Protein AF-A0A327JRS1-F1 (afdb_monomer_lite)

Secondary structure (DSSP, 8-state):
--EEEEETTEEEEEETT-TTS-EEEE-TT-SS--HHHHGGG-HHHHHT---S-EEEHHHHHH-TTTTGGGTTTSPEEEHHHHTTT---GGGSS--

Radius of gyration: 20.98 Å; chains: 1; bounding box: 48×27×55 Å

pLDDT: mean 82.88, std 15.86, range [38.09, 96.62]

Sequence (95 aa):
MTTYTAAHWGVYEVDPSAAEGPTIRPVAGDPDPSSIGLHQLDPGLNRTRVRRPAVRKSWLEHGPGARTDLRGRTHRLTSRQATLKAPSPLAQVAE

Structure (mmCIF, N/CA/C/O backbone):
data_AF-A0A327JRS1-F1
#
_entry.id   AF-A0A327JRS1-F1
#
loop_
_atom_site.group_PDB
_atom_site.id
_atom_site.type_symbol
_atom_site.label_atom_id
_atom_site.label_alt_id
_atom_site.label_comp_id
_atom_site.label_asym_id
_atom_site.label_entity_id
_atom_site.label_seq_id
_atom_site.pdbx_PDB_ins_code
_atom_site.Cartn_x
_atom_site.Cartn_y
_atom_site.Cartn_z
_atom_site.occupancy
_atom_site.B_iso_or_equiv
_atom_site.auth_seq_id
_atom_site.auth_comp_id
_atom_site.auth_asym_id
_atom_site.auth_atom_id
_atom_site.pdbx_PDB_model_num
ATOM 1 N N . MET A 1 1 ? -1.158 6.441 24.812 1.00 80.19 1 MET A N 1
ATOM 2 C CA . MET A 1 1 ? -1.827 7.396 23.902 1.00 80.19 1 MET A CA 1
ATOM 3 C C . MET A 1 1 ? -2.117 6.663 22.607 1.00 80.19 1 MET A C 1
ATOM 5 O O . MET A 1 1 ? -1.212 6.010 22.104 1.00 80.19 1 MET A O 1
ATOM 9 N N . THR A 1 2 ? -3.359 6.689 22.128 1.00 86.62 2 THR A N 1
ATOM 10 C CA . THR A 1 2 ? -3.754 5.979 20.901 1.00 86.62 2 THR A CA 1
ATOM 11 C C . THR A 1 2 ? -3.127 6.645 19.678 1.00 86.62 2 THR A C 1
ATOM 13 O O . THR A 1 2 ? -3.191 7.867 19.552 1.00 86.62 2 THR A O 1
ATOM 16 N N . THR A 1 3 ? -2.514 5.855 18.794 1.00 94.69 3 THR A N 1
ATOM 17 C CA . THR A 1 3 ? -1.989 6.339 17.508 1.00 94.69 3 THR A CA 1
ATOM 18 C C . THR A 1 3 ? -3.039 6.124 16.427 1.00 94.69 3 THR A C 1
ATOM 20 O O . THR A 1 3 ? -3.630 5.050 16.360 1.00 94.69 3 THR A O 1
ATOM 23 N N . TYR A 1 4 ? -3.257 7.125 15.577 1.00 95.25 4 TYR A N 1
ATOM 24 C CA . TYR A 1 4 ? -4.222 7.055 14.482 1.00 95.25 4 TYR A CA 1
ATOM 25 C C . TYR A 1 4 ? -3.533 7.177 13.124 1.00 95.25 4 TYR A C 1
ATOM 27 O O . TYR A 1 4 ? -2.503 7.840 12.995 1.00 95.25 4 TYR A O 1
ATOM 35 N N . THR A 1 5 ? -4.131 6.569 12.103 1.00 95.00 5 THR A N 1
ATOM 36 C CA . THR A 1 5 ? -3.767 6.760 10.693 1.00 95.00 5 THR A CA 1
ATOM 37 C C . THR A 1 5 ? -5.022 6.867 9.832 1.00 95.00 5 THR A C 1
ATOM 39 O O . THR A 1 5 ? -6.093 6.408 10.228 1.00 95.00 5 THR A O 1
ATOM 42 N N . ALA A 1 6 ? -4.901 7.470 8.654 1.00 95.50 6 ALA A N 1
ATOM 43 C CA . ALA A 1 6 ? -6.002 7.635 7.713 1.00 95.50 6 ALA A CA 1
ATOM 44 C C . ALA A 1 6 ? -5.589 7.186 6.309 1.00 95.50 6 ALA A C 1
ATOM 46 O O . ALA A 1 6 ? -4.451 7.384 5.879 1.00 95.50 6 ALA A O 1
ATOM 47 N N . ALA A 1 7 ? -6.535 6.595 5.588 1.00 93.88 7 ALA A N 1
ATOM 48 C CA . ALA A 1 7 ? -6.391 6.200 4.194 1.00 93.88 7 ALA A CA 1
ATOM 49 C C . ALA A 1 7 ? -7.703 6.443 3.441 1.00 93.88 7 ALA A C 1
ATOM 51 O O . ALA A 1 7 ? -8.719 6.794 4.033 1.00 93.88 7 ALA A O 1
ATOM 52 N N . HIS A 1 8 ? -7.700 6.192 2.131 1.00 95.31 8 HIS A N 1
ATOM 53 C CA . HIS A 1 8 ? -8.882 6.367 1.279 1.00 95.31 8 HIS A CA 1
ATOM 54 C C . HIS A 1 8 ? -10.124 5.595 1.762 1.00 95.31 8 HIS A C 1
ATOM 56 O O . HIS A 1 8 ? -11.235 5.989 1.434 1.00 95.31 8 HIS A O 1
ATOM 62 N N . TRP A 1 9 ? -9.947 4.521 2.539 1.00 95.12 9 TRP A N 1
ATOM 63 C CA . TRP A 1 9 ? -11.034 3.661 3.018 1.00 95.12 9 TRP A CA 1
ATOM 64 C C . TRP A 1 9 ? -11.444 3.901 4.477 1.00 95.12 9 TRP A C 1
ATOM 66 O O . TRP A 1 9 ? -12.239 3.129 4.994 1.00 95.12 9 TRP A O 1
ATOM 76 N N . GLY A 1 10 ? -10.878 4.902 5.165 1.00 95.38 10 GLY A N 1
ATOM 77 C CA . GLY A 1 10 ? -11.282 5.240 6.537 1.00 95.38 10 GLY A CA 1
ATOM 78 C C . GLY A 1 10 ? -10.143 5.676 7.459 1.00 95.38 10 GLY A C 1
ATOM 79 O O . GLY A 1 10 ? -9.009 5.906 7.022 1.00 95.38 10 GLY A O 1
ATOM 80 N N . VAL A 1 11 ? -10.469 5.774 8.750 1.00 96.62 11 VAL A N 1
ATOM 81 C CA . VAL A 1 11 ? -9.552 6.108 9.851 1.00 96.62 11 VAL A CA 1
ATOM 82 C C . VAL A 1 11 ? -9.377 4.888 10.755 1.00 96.62 11 VAL A C 1
ATOM 84 O O . VAL A 1 11 ? -10.339 4.182 11.054 1.00 96.62 11 VAL A O 1
ATOM 87 N N . TYR A 1 12 ? -8.147 4.652 11.207 1.00 96.19 12 TYR A N 1
ATOM 88 C CA . TYR A 1 12 ? -7.774 3.461 11.965 1.00 96.19 12 TYR A CA 1
ATOM 89 C C . TYR A 1 12 ? -6.991 3.828 13.217 1.00 96.19 12 TYR A C 1
ATOM 91 O O . TYR A 1 12 ? -6.208 4.782 13.227 1.00 96.19 12 TYR A O 1
ATOM 99 N N . GLU A 1 13 ? -7.160 3.012 14.248 1.00 95.69 13 GLU A N 1
ATOM 100 C CA . GLU A 1 13 ? -6.297 2.976 15.421 1.00 95.69 13 GLU A CA 1
ATOM 101 C C . GLU A 1 13 ? -5.163 1.981 15.173 1.00 95.69 13 GLU A C 1
ATOM 103 O O . GLU A 1 13 ? -5.393 0.861 14.713 1.00 95.69 13 GLU A O 1
ATOM 108 N N . VAL A 1 14 ? -3.936 2.400 15.472 1.00 94.56 14 VAL A N 1
ATOM 109 C CA . VAL A 1 14 ? -2.711 1.633 15.238 1.00 94.56 14 VAL A CA 1
ATOM 110 C C . VAL A 1 14 ? -2.060 1.306 16.574 1.00 94.56 14 VAL A C 1
ATOM 112 O O . VAL A 1 14 ? -1.803 2.205 17.379 1.00 94.56 14 VAL A O 1
ATOM 115 N N . ASP A 1 15 ? -1.736 0.033 16.778 1.00 93.38 15 ASP A N 1
ATOM 116 C CA . ASP A 1 15 ? -0.771 -0.385 17.793 1.00 93.38 15 ASP A CA 1
ATOM 117 C C . ASP A 1 15 ? 0.545 -0.747 17.090 1.00 93.38 15 ASP A C 1
ATOM 119 O O . ASP A 1 15 ? 0.641 -1.815 16.480 1.00 93.38 15 ASP A O 1
ATOM 123 N N . PRO A 1 16 ? 1.557 0.137 17.114 1.00 88.19 16 PRO A N 1
ATOM 124 C CA . PRO A 1 16 ? 2.815 -0.090 16.412 1.00 88.19 16 PRO A CA 1
ATOM 125 C C . PRO A 1 16 ? 3.730 -1.111 17.105 1.00 88.19 16 PRO A C 1
ATOM 127 O O . PRO A 1 16 ? 4.695 -1.558 16.489 1.00 88.19 16 PRO A O 1
ATOM 130 N N . SER A 1 17 ? 3.464 -1.449 18.371 1.00 87.56 17 SER A N 1
ATOM 131 C CA . SER A 1 17 ? 4.360 -2.222 19.244 1.00 87.56 17 SER A CA 1
ATOM 132 C C . SER A 1 17 ? 3.746 -3.523 19.761 1.00 87.56 17 SER A C 1
ATOM 134 O O . SER A 1 17 ? 4.264 -4.104 20.716 1.00 87.56 17 SER A O 1
ATOM 136 N N . ALA A 1 18 ? 2.654 -3.987 19.154 1.00 84.44 18 ALA A N 1
ATOM 137 C CA . ALA A 1 18 ? 2.055 -5.265 19.510 1.00 84.44 18 ALA A CA 1
ATOM 138 C C . ALA A 1 18 ? 3.060 -6.423 19.344 1.00 84.44 18 ALA A C 1
ATOM 140 O O . ALA A 1 18 ? 3.966 -6.385 18.507 1.00 84.44 18 ALA A O 1
ATOM 141 N N . ALA A 1 19 ? 2.900 -7.458 20.174 1.00 83.69 19 ALA A N 1
ATOM 142 C CA . ALA A 1 19 ? 3.878 -8.540 20.332 1.00 83.69 19 ALA A C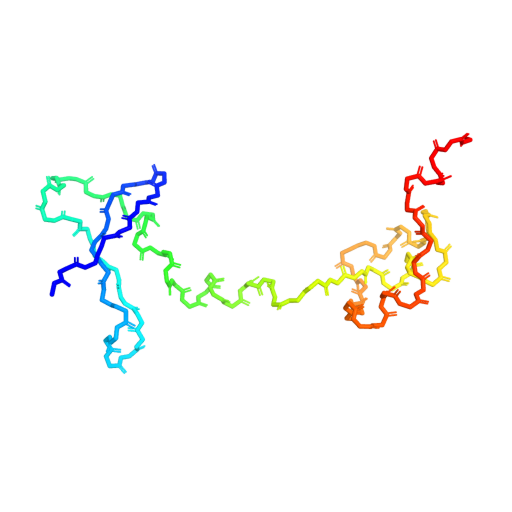A 1
ATOM 143 C C . ALA A 1 19 ? 4.211 -9.281 19.021 1.00 83.69 19 ALA A C 1
ATOM 145 O O . ALA A 1 19 ? 5.320 -9.784 18.861 1.00 83.69 19 ALA A O 1
ATOM 146 N N . GLU A 1 20 ? 3.271 -9.315 18.075 1.00 85.44 20 GLU A N 1
ATOM 147 C CA . GLU A 1 20 ? 3.388 -10.017 16.790 1.00 85.44 20 GLU A CA 1
ATOM 148 C C . GLU A 1 20 ? 3.672 -9.073 15.604 1.00 85.44 20 GLU A C 1
ATOM 150 O O . GLU A 1 20 ? 3.648 -9.486 14.444 1.00 85.44 20 GLU A O 1
ATOM 155 N N . GLY A 1 21 ? 3.974 -7.801 15.882 1.00 87.56 21 GLY A N 1
ATOM 156 C CA . GLY A 1 21 ? 4.122 -6.742 14.886 1.00 87.56 21 GLY A CA 1
ATOM 157 C C . GLY A 1 21 ? 2.977 -5.729 14.944 1.00 87.56 21 GLY A C 1
ATOM 158 O O . GLY A 1 21 ? 2.059 -5.878 15.747 1.00 87.56 21 GLY A O 1
ATOM 159 N N . PRO A 1 22 ? 3.027 -4.667 14.121 1.00 91.50 22 PRO A N 1
ATOM 160 C CA . PRO A 1 22 ? 2.014 -3.624 14.151 1.00 91.50 22 PRO A CA 1
ATOM 161 C C . PRO A 1 22 ? 0.627 -4.194 13.835 1.00 91.50 22 PRO A C 1
ATOM 163 O O . PRO A 1 22 ? 0.492 -5.079 12.991 1.00 91.50 22 PRO A O 1
ATOM 166 N N . THR A 1 23 ? -0.408 -3.658 14.476 1.00 93.25 23 THR A N 1
ATOM 167 C CA . THR A 1 23 ? -1.807 -4.006 14.193 1.00 93.25 23 THR A CA 1
ATOM 168 C C . THR A 1 23 ? -2.621 -2.755 13.889 1.00 93.25 23 THR A C 1
ATOM 170 O O . THR A 1 23 ? -2.292 -1.655 14.343 1.00 93.25 23 THR A O 1
ATOM 173 N N . ILE A 1 24 ? -3.679 -2.923 13.095 1.00 94.19 24 ILE A N 1
ATOM 174 C CA . ILE A 1 24 ? -4.659 -1.874 12.811 1.00 94.19 24 ILE A CA 1
ATOM 175 C C . ILE A 1 24 ? -6.060 -2.366 13.144 1.00 94.19 24 ILE A C 1
ATOM 177 O O . ILE A 1 24 ? -6.382 -3.538 12.950 1.00 94.19 24 ILE A O 1
ATOM 181 N N . ARG A 1 25 ? -6.903 -1.453 13.614 1.00 94.75 25 ARG A N 1
ATOM 182 C CA . ARG A 1 25 ? -8.331 -1.691 13.833 1.00 94.75 25 ARG A CA 1
ATOM 183 C C . ARG A 1 25 ? -9.139 -0.454 13.445 1.00 94.75 25 ARG A C 1
ATOM 185 O O . ARG A 1 25 ? -8.576 0.644 13.456 1.00 94.75 25 ARG A O 1
ATOM 192 N N . PRO A 1 26 ? -10.429 -0.604 13.099 1.00 95.81 26 PRO A N 1
ATOM 193 C CA . PRO A 1 26 ? -11.295 0.544 12.864 1.00 95.81 26 PRO A CA 1
ATOM 194 C C . PRO A 1 26 ? -11.266 1.514 14.043 1.00 95.81 26 PRO A C 1
ATOM 196 O O . PRO A 1 26 ? -11.142 1.086 15.195 1.00 95.81 26 PRO A O 1
ATOM 199 N N . VAL A 1 27 ? -11.393 2.810 13.761 1.00 95.62 27 VAL A N 1
ATOM 200 C CA . VAL A 1 27 ? -11.667 3.783 14.820 1.00 95.62 27 VAL A CA 1
ATOM 201 C C . VAL A 1 27 ? -13.025 3.473 15.454 1.00 95.62 27 VAL A C 1
ATOM 203 O O . VAL A 1 27 ? -13.985 3.167 14.752 1.00 95.62 27 VAL A O 1
ATOM 206 N N . ALA A 1 28 ? -13.123 3.568 16.781 1.00 92.69 28 ALA A N 1
ATOM 207 C CA . ALA A 1 28 ? -14.331 3.162 17.510 1.00 92.69 28 ALA A CA 1
ATOM 208 C C . ALA A 1 28 ? -15.629 3.892 17.090 1.00 92.69 28 ALA A C 1
ATOM 210 O O . ALA A 1 28 ? -16.720 3.394 17.348 1.00 92.69 28 ALA A O 1
ATOM 211 N N . GLY A 1 29 ? -15.520 5.076 16.478 1.00 93.44 29 GLY A N 1
ATOM 212 C CA . GLY A 1 29 ? -16.662 5.883 16.040 1.00 93.44 29 GLY A CA 1
ATOM 213 C C . GLY A 1 29 ? -17.176 5.585 14.629 1.00 93.44 29 GLY A C 1
ATOM 214 O O . GLY A 1 29 ? -18.128 6.236 14.210 1.00 93.44 29 GLY A O 1
ATOM 215 N N . ASP A 1 30 ? -16.551 4.668 13.889 1.00 95.25 30 ASP A N 1
ATOM 216 C CA . ASP A 1 30 ? -16.994 4.290 12.544 1.00 95.25 30 ASP A CA 1
ATOM 217 C C . ASP A 1 30 ? -18.061 3.178 12.627 1.00 95.25 30 ASP A C 1
ATOM 219 O O . ASP A 1 30 ? -17.738 2.069 13.065 1.00 95.25 30 ASP A O 1
ATOM 223 N N . PRO A 1 31 ? -19.331 3.448 12.259 1.00 95.50 31 PRO A N 1
ATOM 224 C CA . PRO A 1 31 ? -20.407 2.465 12.363 1.00 95.50 31 PRO A CA 1
ATOM 225 C C . PRO A 1 31 ? -20.366 1.385 11.271 1.00 95.50 31 PRO A C 1
ATOM 227 O O . PRO A 1 31 ? -21.025 0.359 11.439 1.00 95.50 31 PRO A O 1
ATOM 230 N N . ASP A 1 32 ? -19.638 1.602 10.170 1.00 95.62 32 ASP A N 1
ATOM 231 C CA . ASP A 1 32 ? -19.556 0.666 9.039 1.00 95.62 32 ASP A CA 1
ATOM 232 C C . ASP A 1 32 ? -18.154 0.695 8.397 1.00 95.62 32 ASP A C 1
ATOM 234 O O . ASP A 1 32 ? -17.958 1.215 7.291 1.00 95.62 32 ASP A O 1
ATOM 238 N N . PRO A 1 33 ? -17.134 0.173 9.101 1.00 94.88 33 PRO A N 1
ATOM 239 C CA . PRO A 1 33 ? -15.760 0.275 8.644 1.00 94.88 33 PRO A CA 1
ATOM 240 C C . PRO A 1 33 ? -15.486 -0.622 7.434 1.00 94.88 33 PRO A C 1
ATOM 242 O O . PRO A 1 33 ? -15.778 -1.820 7.424 1.00 94.88 33 PRO A O 1
ATOM 245 N N . SER A 1 34 ? -14.812 -0.063 6.426 1.00 95.06 34 SER A N 1
ATOM 246 C CA . SER A 1 34 ? -14.434 -0.815 5.228 1.00 95.06 34 SER A CA 1
ATOM 247 C C . SER A 1 34 ? -13.416 -1.919 5.537 1.00 95.06 34 SER A C 1
ATOM 249 O O . SER A 1 34 ? -12.303 -1.657 6.003 1.00 95.06 34 SER A O 1
ATOM 251 N N . SER A 1 35 ? -13.743 -3.159 5.166 1.00 92.44 35 SER A N 1
ATOM 252 C CA . SER A 1 35 ? -12.837 -4.307 5.311 1.00 92.44 35 SER A CA 1
ATOM 253 C C . SER A 1 35 ? -11.542 -4.163 4.504 1.00 92.44 35 SER A C 1
ATOM 255 O O . SER A 1 35 ? -10.500 -4.652 4.933 1.00 92.44 35 SER A O 1
ATOM 257 N N . ILE A 1 36 ? -11.562 -3.435 3.378 1.00 94.00 36 ILE A N 1
ATOM 258 C CA . ILE A 1 36 ? -10.390 -3.224 2.507 1.00 94.00 36 ILE A CA 1
ATOM 259 C C . ILE A 1 36 ? -9.234 -2.589 3.288 1.00 94.00 36 ILE A C 1
ATOM 261 O O . ILE A 1 36 ? -8.080 -2.999 3.148 1.00 94.00 36 ILE A O 1
ATOM 265 N N . GLY A 1 37 ? -9.541 -1.605 4.132 1.00 91.19 37 GLY A N 1
ATOM 266 C CA . GLY A 1 37 ? -8.545 -0.898 4.927 1.00 91.19 37 GLY A CA 1
ATOM 267 C C . GLY A 1 37 ? -7.840 -1.769 5.959 1.00 91.19 37 GLY A C 1
ATOM 268 O O . GLY A 1 37 ? -6.662 -1.561 6.231 1.00 91.19 37 GLY A O 1
ATOM 269 N N . LEU A 1 38 ? -8.518 -2.795 6.472 1.00 91.31 38 LEU A N 1
ATOM 270 C CA . LEU A 1 38 ? -7.972 -3.700 7.486 1.00 91.31 38 LEU A CA 1
ATOM 271 C C . LEU A 1 38 ? -6.906 -4.651 6.925 1.00 91.31 38 LEU A C 1
ATOM 273 O O . LEU A 1 38 ? -6.087 -5.180 7.674 1.00 91.31 38 LEU A O 1
ATOM 277 N N . HIS A 1 39 ? -6.843 -4.807 5.601 1.00 92.69 39 HIS A N 1
ATOM 278 C CA . HIS A 1 39 ? -5.840 -5.630 4.923 1.00 92.69 39 HIS A CA 1
ATOM 279 C C . HIS A 1 39 ? -4.518 -4.896 4.635 1.00 92.69 39 HIS A C 1
ATOM 281 O O . HIS A 1 39 ? -3.621 -5.464 4.013 1.00 92.69 39 HIS A O 1
ATOM 287 N N . GLN A 1 40 ? -4.343 -3.650 5.089 1.00 91.00 40 GLN A N 1
ATOM 288 C CA . GLN A 1 40 ? -3.113 -2.877 4.846 1.00 91.00 40 GLN A CA 1
ATOM 289 C C . GLN A 1 40 ? -1.843 -3.536 5.406 1.00 91.00 40 GLN A C 1
ATOM 291 O O . GLN A 1 40 ? -0.761 -3.335 4.854 1.00 91.00 40 GLN A O 1
ATOM 296 N N . LEU A 1 41 ? -1.966 -4.323 6.479 1.00 91.00 41 LEU A N 1
ATOM 297 C CA . LEU A 1 41 ? -0.856 -5.062 7.089 1.00 91.00 41 LEU A CA 1
ATOM 298 C C . LEU A 1 41 ? -0.813 -6.543 6.680 1.00 91.00 41 LEU A C 1
ATOM 300 O O . LEU A 1 41 ? -0.015 -7.304 7.227 1.00 91.00 41 LEU A O 1
ATOM 304 N N . ASP A 1 42 ? -1.624 -6.951 5.700 1.00 91.81 42 ASP A N 1
ATOM 305 C CA . ASP A 1 42 ? -1.691 -8.337 5.246 1.00 91.81 42 ASP A CA 1
ATOM 306 C C . ASP A 1 42 ? -0.301 -8.862 4.809 1.00 91.81 42 ASP A C 1
ATOM 308 O O . ASP A 1 42 ? 0.400 -8.219 4.011 1.00 91.81 42 ASP A O 1
ATOM 312 N N . PRO A 1 43 ? 0.136 -10.042 5.293 1.00 91.06 43 PRO A N 1
ATOM 313 C CA . PRO A 1 43 ? 1.425 -10.621 4.916 1.00 91.06 43 PRO A CA 1
ATOM 314 C C . PRO A 1 43 ? 1.581 -10.857 3.406 1.00 91.06 43 PRO A C 1
ATOM 316 O O . PRO A 1 43 ? 2.682 -10.745 2.863 1.00 91.06 43 PRO A O 1
ATOM 319 N N . GLY A 1 44 ? 0.498 -11.181 2.698 1.00 93.75 44 GLY A N 1
ATOM 320 C CA . GLY A 1 44 ? 0.458 -11.304 1.243 1.00 93.75 44 GLY A CA 1
ATOM 321 C C . GLY A 1 44 ? 0.798 -9.995 0.542 1.00 93.75 44 GLY A C 1
ATOM 322 O O . GLY A 1 44 ? 1.674 -9.992 -0.328 1.00 93.75 44 GLY A O 1
ATOM 323 N N . LEU A 1 45 ? 0.198 -8.887 0.977 1.00 91.50 45 LEU A N 1
ATOM 324 C CA . LEU A 1 45 ? 0.525 -7.555 0.467 1.00 91.50 45 LEU A CA 1
ATOM 325 C C . LEU A 1 45 ? 1.983 -7.185 0.778 1.00 91.50 45 LEU A C 1
ATOM 327 O O . LEU A 1 45 ? 2.738 -6.804 -0.125 1.00 91.50 45 LEU A O 1
ATOM 331 N N . ASN A 1 46 ? 2.419 -7.402 2.021 1.00 90.44 46 ASN A N 1
ATOM 332 C CA . ASN A 1 46 ? 3.784 -7.113 2.468 1.00 90.44 46 ASN A CA 1
ATOM 333 C C . ASN A 1 46 ? 4.859 -7.875 1.672 1.00 90.44 46 ASN A C 1
ATOM 335 O O . ASN A 1 46 ? 5.925 -7.321 1.377 1.00 90.44 46 ASN A O 1
ATOM 339 N N . ARG A 1 47 ? 4.582 -9.113 1.242 1.00 93.69 47 ARG A N 1
ATOM 340 C CA . ARG A 1 47 ? 5.493 -9.899 0.387 1.00 93.69 47 ARG A CA 1
ATOM 341 C C . ARG A 1 47 ? 5.732 -9.270 -0.988 1.00 93.69 47 ARG A C 1
ATOM 343 O O . ARG A 1 47 ? 6.793 -9.496 -1.567 1.00 93.69 47 ARG A O 1
ATOM 350 N N . THR A 1 48 ? 4.800 -8.468 -1.502 1.00 93.94 48 THR A N 1
ATOM 351 C CA . THR A 1 48 ? 4.925 -7.830 -2.828 1.00 93.94 48 THR A CA 1
ATOM 352 C C . THR A 1 48 ? 5.644 -6.477 -2.798 1.00 93.94 48 THR A C 1
ATOM 354 O O . THR A 1 48 ? 5.913 -5.893 -3.851 1.00 93.94 48 THR A O 1
ATOM 357 N N . ARG A 1 49 ? 6.005 -5.973 -1.608 1.00 93.19 49 ARG A N 1
ATOM 358 C CA . ARG A 1 49 ? 6.616 -4.649 -1.444 1.00 93.19 49 ARG A CA 1
ATOM 359 C C . ARG A 1 49 ? 7.944 -4.531 -2.199 1.00 93.19 49 ARG A C 1
ATOM 361 O O . ARG A 1 49 ? 8.890 -5.286 -1.968 1.00 93.19 49 ARG A O 1
ATOM 368 N N . VAL A 1 50 ? 8.060 -3.504 -3.042 1.00 91.69 50 VAL A N 1
ATOM 369 C CA . VAL A 1 50 ? 9.329 -3.125 -3.682 1.00 91.69 50 VAL A CA 1
ATOM 370 C C . VAL A 1 50 ? 10.309 -2.637 -2.609 1.00 91.69 50 VAL A C 1
ATOM 372 O O . VAL A 1 50 ? 10.111 -1.582 -2.012 1.00 91.69 50 VAL A O 1
ATOM 375 N N . ARG A 1 51 ? 11.369 -3.417 -2.355 1.00 90.38 51 ARG A N 1
ATOM 376 C CA . ARG A 1 51 ? 12.337 -3.168 -1.263 1.00 90.38 51 ARG A CA 1
ATOM 377 C C . ARG A 1 51 ? 13.467 -2.205 -1.613 1.00 90.38 51 ARG A C 1
ATOM 379 O O . ARG A 1 51 ? 14.133 -1.687 -0.727 1.00 90.38 51 ARG A O 1
ATOM 386 N N . ARG A 1 52 ? 13.746 -2.030 -2.902 1.00 86.62 52 ARG A N 1
ATOM 387 C CA . ARG A 1 52 ? 14.845 -1.200 -3.400 1.00 86.62 52 ARG A CA 1
ATOM 388 C C . ARG A 1 52 ? 14.548 -0.731 -4.817 1.00 86.62 52 ARG A C 1
ATOM 390 O O . ARG A 1 52 ? 13.887 -1.469 -5.554 1.00 86.62 52 ARG A O 1
ATOM 397 N N . PRO A 1 53 ? 15.077 0.430 -5.226 1.00 86.62 53 PRO A N 1
ATOM 398 C CA . PRO A 1 53 ? 15.068 0.808 -6.627 1.00 86.62 53 PRO A CA 1
ATOM 399 C C . PRO A 1 53 ? 15.768 -0.258 -7.482 1.00 86.62 53 PRO A C 1
ATOM 401 O O . PRO A 1 53 ? 16.694 -0.947 -7.036 1.00 86.62 53 PRO A O 1
ATOM 404 N N . ALA A 1 54 ? 15.305 -0.410 -8.717 1.00 85.69 54 ALA A N 1
ATOM 405 C CA . ALA A 1 54 ? 15.841 -1.380 -9.656 1.00 85.69 54 ALA A CA 1
ATOM 406 C C . ALA A 1 54 ? 15.654 -0.899 -11.092 1.00 85.69 54 ALA A C 1
ATOM 408 O O . ALA A 1 54 ? 14.649 -0.268 -11.415 1.00 85.69 54 ALA A O 1
ATOM 409 N N . VAL A 1 55 ? 16.597 -1.264 -11.958 1.00 85.50 55 VAL A N 1
ATOM 410 C CA . VAL A 1 55 ? 16.555 -0.964 -13.394 1.00 85.50 55 VAL A CA 1
ATOM 411 C C . VAL A 1 55 ? 16.592 -2.277 -14.174 1.00 85.50 55 VAL A C 1
ATOM 413 O O . VAL A 1 55 ? 17.224 -3.253 -13.755 1.00 85.50 55 VAL A O 1
ATOM 416 N N . ARG A 1 56 ? 15.879 -2.334 -15.306 1.00 89.88 56 ARG A N 1
ATOM 417 C CA . ARG A 1 56 ? 15.923 -3.495 -16.207 1.00 89.88 56 ARG A CA 1
ATOM 418 C C . ARG A 1 56 ? 17.345 -3.646 -16.747 1.00 89.88 56 ARG A C 1
ATOM 420 O O . ARG A 1 56 ? 17.861 -2.706 -17.343 1.00 89.88 56 ARG A O 1
ATOM 427 N N . LYS A 1 57 ? 17.937 -4.835 -16.5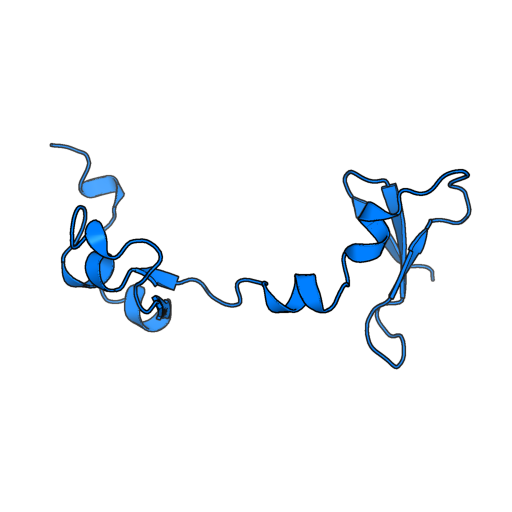93 1.00 86.44 57 LYS A N 1
ATOM 428 C CA . LYS A 1 57 ? 19.326 -5.111 -16.992 1.00 86.44 57 LYS A CA 1
ATOM 429 C C . LYS A 1 57 ? 19.637 -4.679 -18.431 1.00 86.44 57 LYS A C 1
ATOM 431 O O . LYS A 1 57 ? 20.564 -3.907 -18.629 1.00 86.44 57 LYS A O 1
ATOM 436 N N . SER A 1 58 ? 18.811 -5.076 -19.406 1.00 88.69 58 SER A N 1
ATOM 437 C CA . SER A 1 58 ? 19.045 -4.726 -20.816 1.00 88.69 58 SER A CA 1
ATOM 438 C C . SER A 1 58 ? 19.029 -3.222 -21.086 1.00 88.69 58 SER A C 1
ATOM 440 O O . SER A 1 58 ? 19.797 -2.752 -21.914 1.00 88.69 58 SER A O 1
ATOM 442 N N . TRP A 1 59 ? 18.187 -2.465 -20.3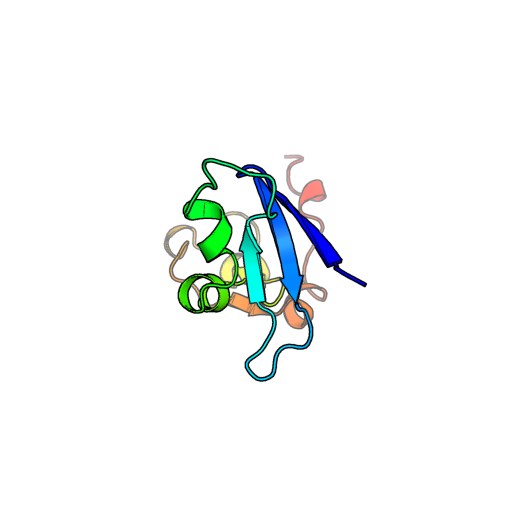75 1.00 88.69 59 TRP A N 1
ATOM 443 C CA . TRP A 1 59 ? 18.162 -1.009 -20.497 1.00 88.69 59 TRP A CA 1
ATOM 444 C C . TRP A 1 59 ? 19.422 -0.386 -19.897 1.00 88.69 59 TRP A C 1
ATOM 446 O O . TRP A 1 59 ? 20.009 0.503 -20.494 1.00 88.69 59 TRP A O 1
ATOM 456 N N . LEU A 1 60 ? 19.869 -0.877 -18.738 1.00 86.44 60 LEU A N 1
ATOM 457 C CA . LEU A 1 60 ? 21.076 -0.366 -18.086 1.00 86.44 60 LEU A CA 1
ATOM 458 C C . LEU A 1 60 ? 22.350 -0.668 -18.892 1.00 86.44 60 LEU A C 1
ATOM 460 O O . LEU A 1 60 ? 23.312 0.090 -18.844 1.00 86.44 60 LEU A O 1
ATOM 464 N N . GLU A 1 61 ? 22.384 -1.801 -19.589 1.00 86.12 61 GLU A N 1
ATOM 465 C CA . GLU A 1 61 ? 23.562 -2.241 -20.340 1.00 86.12 61 GLU A CA 1
ATOM 466 C C . GLU A 1 61 ? 23.602 -1.720 -21.777 1.00 86.12 61 GLU A C 1
ATOM 468 O O . GLU A 1 61 ? 24.697 -1.510 -22.292 1.00 86.12 61 GLU A O 1
ATOM 473 N N . HIS A 1 62 ? 22.445 -1.501 -22.407 1.00 87.25 62 HIS A N 1
ATOM 474 C CA . HIS A 1 62 ? 22.353 -1.206 -23.842 1.00 87.25 62 HIS A CA 1
ATOM 475 C C . HIS A 1 62 ? 21.450 -0.008 -24.182 1.00 87.25 62 HIS A C 1
ATOM 477 O O . HIS A 1 62 ? 21.255 0.292 -25.355 1.00 87.25 62 HIS A O 1
ATOM 483 N N . GLY A 1 63 ? 20.893 0.678 -23.181 1.00 87.00 63 GLY A N 1
ATOM 484 C CA . GLY A 1 63 ? 20.114 1.901 -23.360 1.00 87.00 63 GLY A CA 1
ATOM 485 C C . GLY A 1 63 ? 18.628 1.707 -23.710 1.00 87.00 63 GLY A C 1
ATOM 486 O O . GLY A 1 63 ? 18.067 0.603 -23.615 1.00 87.00 63 GLY A O 1
ATOM 487 N N . PRO A 1 64 ? 17.939 2.809 -24.068 1.00 89.12 64 PRO A N 1
ATOM 488 C CA . PRO A 1 64 ? 16.542 2.802 -24.500 1.00 89.12 64 PRO A CA 1
ATOM 489 C C . PRO A 1 64 ? 16.282 1.838 -25.667 1.00 89.12 64 PRO A C 1
ATOM 491 O O . PRO A 1 64 ? 17.144 1.588 -26.496 1.00 89.12 64 PRO A O 1
ATOM 494 N N . GLY A 1 65 ? 15.089 1.240 -25.716 1.00 89.38 65 GLY A N 1
ATOM 495 C CA . GLY A 1 65 ? 14.720 0.292 -26.782 1.00 89.38 65 GLY A CA 1
ATOM 496 C C . GLY A 1 65 ? 15.354 -1.105 -26.690 1.00 89.38 65 GLY A C 1
ATOM 497 O O . GLY A 1 65 ? 14.831 -2.045 -27.283 1.00 89.38 65 GLY A O 1
ATOM 498 N N . ALA A 1 66 ? 16.396 -1.305 -25.879 1.00 92.62 66 ALA A N 1
ATOM 499 C CA . ALA A 1 66 ? 17.078 -2.592 -25.805 1.00 92.62 66 ALA A CA 1
ATOM 500 C C . ALA A 1 66 ? 16.216 -3.726 -25.215 1.00 92.62 66 ALA A C 1
ATOM 502 O O . ALA A 1 66 ? 15.683 -3.625 -24.093 1.00 92.62 66 ALA A O 1
ATOM 503 N N . ARG A 1 67 ? 16.167 -4.843 -25.958 1.00 91.81 67 ARG A N 1
ATOM 504 C CA . ARG A 1 67 ? 15.531 -6.127 -25.600 1.00 91.81 67 ARG A CA 1
ATOM 505 C C . ARG A 1 67 ? 14.123 -5.959 -25.017 1.00 91.81 67 ARG A C 1
ATOM 507 O O . ARG A 1 67 ? 13.854 -6.323 -23.868 1.00 91.81 67 ARG A O 1
ATOM 514 N N . THR A 1 68 ? 13.239 -5.316 -25.779 1.00 92.56 68 THR A N 1
ATOM 515 C CA . THR A 1 68 ? 11.834 -5.075 -25.398 1.00 92.56 68 THR A CA 1
ATOM 516 C C . THR A 1 68 ? 11.043 -6.374 -25.233 1.00 92.56 68 THR A C 1
ATOM 518 O O . THR A 1 68 ? 10.154 -6.423 -24.383 1.00 92.56 68 THR A O 1
ATOM 521 N N . ASP A 1 69 ? 11.439 -7.428 -25.948 1.00 93.88 69 ASP A N 1
ATOM 522 C CA . ASP A 1 69 ? 10.969 -8.812 -25.826 1.00 93.88 69 ASP A CA 1
ATOM 523 C C . ASP A 1 69 ? 11.115 -9.380 -24.402 1.00 93.88 69 ASP A C 1
ATOM 525 O O . ASP A 1 69 ? 10.314 -10.207 -23.969 1.00 93.88 69 ASP A O 1
ATOM 529 N N . LEU A 1 70 ? 12.099 -8.897 -23.633 1.00 90.00 70 LEU A N 1
ATOM 530 C CA . LEU A 1 70 ? 12.383 -9.375 -22.276 1.00 90.00 70 LEU A CA 1
ATOM 531 C C . LEU A 1 70 ? 11.659 -8.587 -21.168 1.00 90.00 70 LEU A C 1
ATOM 533 O O . LEU A 1 70 ? 11.865 -8.863 -19.975 1.00 90.00 70 LEU A O 1
ATOM 537 N N . ARG A 1 71 ? 10.818 -7.598 -21.509 1.00 90.31 71 ARG A N 1
ATOM 538 C CA . ARG A 1 71 ? 10.015 -6.855 -20.519 1.00 90.31 71 ARG A CA 1
ATOM 539 C C . ARG A 1 71 ? 9.145 -7.828 -19.710 1.00 90.31 71 ARG A C 1
ATOM 541 O O . ARG A 1 71 ? 8.567 -8.764 -20.245 1.00 90.31 71 ARG A O 1
ATOM 548 N N . GLY A 1 72 ? 9.113 -7.641 -18.390 1.00 87.12 72 GLY A N 1
ATOM 549 C CA . GLY A 1 72 ? 8.424 -8.546 -17.458 1.00 87.12 72 GLY A CA 1
ATOM 550 C C . GLY A 1 72 ? 9.159 -9.859 -17.144 1.00 87.12 72 GLY A C 1
ATOM 551 O O . GLY A 1 72 ? 8.796 -10.517 -16.177 1.00 87.12 72 GLY A O 1
ATOM 552 N N . ARG A 1 73 ? 10.218 -10.216 -17.890 1.00 84.56 73 ARG A N 1
ATOM 553 C CA . ARG A 1 73 ? 10.942 -11.499 -17.750 1.00 84.56 73 ARG A CA 1
ATOM 554 C C . ARG A 1 73 ? 12.397 -11.370 -17.284 1.00 84.56 73 ARG A C 1
ATOM 556 O O . ARG A 1 73 ? 13.036 -12.371 -16.983 1.00 84.56 73 ARG A O 1
ATOM 563 N N . THR A 1 74 ? 12.957 -10.158 -17.252 1.00 63.34 74 THR A N 1
ATOM 564 C CA . THR A 1 74 ? 14.398 -9.960 -16.992 1.00 63.34 74 THR A CA 1
ATOM 565 C C . THR A 1 74 ? 14.739 -9.888 -15.500 1.00 63.34 74 THR A C 1
ATOM 567 O O . THR A 1 74 ? 13.985 -9.330 -14.700 1.00 63.34 74 THR A O 1
ATOM 570 N N . 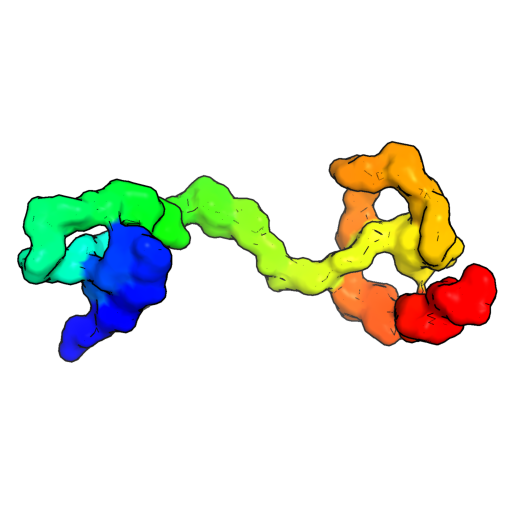HIS A 1 75 ? 15.946 -10.340 -15.145 1.00 67.31 75 HIS A N 1
ATOM 571 C CA . HIS A 1 75 ? 16.574 -10.060 -13.855 1.00 67.31 75 HIS A CA 1
ATOM 572 C C . HIS A 1 75 ? 16.729 -8.543 -13.622 1.00 67.31 75 HIS A C 1
ATOM 574 O O . HIS A 1 75 ? 17.065 -7.778 -14.534 1.00 67.31 75 HIS A O 1
ATOM 580 N N . ARG A 1 76 ? 16.473 -8.101 -12.388 1.00 63.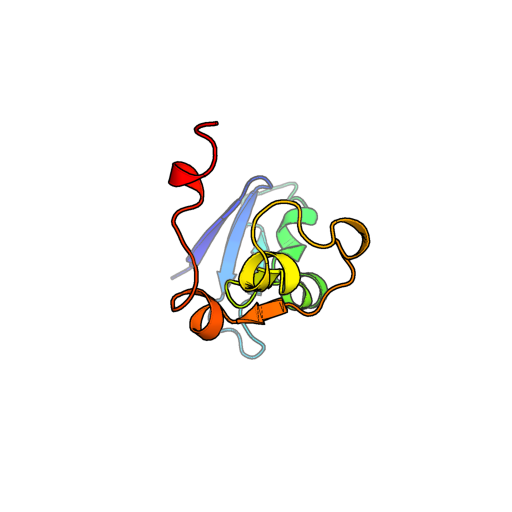78 76 ARG A N 1
ATOM 581 C CA . ARG A 1 76 ? 16.561 -6.697 -11.966 1.00 63.78 76 ARG A CA 1
ATOM 582 C C . ARG A 1 76 ? 17.872 -6.462 -11.224 1.00 63.78 76 ARG A C 1
ATOM 584 O O . ARG A 1 76 ? 18.112 -7.107 -10.207 1.00 63.78 76 ARG A O 1
ATOM 591 N N . LEU A 1 77 ? 18.685 -5.525 -11.708 1.00 64.44 77 LEU A N 1
ATOM 592 C CA . LEU A 1 77 ? 19.903 -5.100 -11.014 1.00 64.44 77 LEU A CA 1
ATOM 593 C C . LEU A 1 77 ? 19.561 -4.088 -9.912 1.00 64.44 77 LEU A C 1
ATOM 595 O O . LEU A 1 77 ? 18.550 -3.384 -9.987 1.00 64.44 77 LEU A O 1
ATOM 599 N N . THR A 1 78 ? 20.379 -4.050 -8.861 1.00 61.03 78 THR A N 1
ATOM 600 C CA . THR A 1 78 ? 20.178 -3.134 -7.726 1.00 61.03 78 THR A CA 1
ATOM 601 C C . THR A 1 78 ? 20.563 -1.702 -8.097 1.00 61.03 78 THR A C 1
ATOM 603 O O . THR A 1 78 ? 21.435 -1.491 -8.939 1.00 61.03 78 THR A O 1
ATOM 606 N N . SER A 1 79 ? 19.969 -0.704 -7.438 1.00 53.94 79 SER A N 1
ATOM 607 C CA . SER A 1 79 ? 20.312 0.712 -7.638 1.00 53.94 79 SER A CA 1
ATOM 608 C C . SER A 1 79 ? 21.803 1.009 -7.492 1.00 53.94 79 SER A C 1
ATOM 610 O O . SER A 1 79 ? 22.322 1.767 -8.296 1.00 53.94 79 SER A O 1
ATOM 612 N N . ARG A 1 80 ? 22.524 0.367 -6.557 1.00 59.53 80 ARG A N 1
ATOM 613 C CA . ARG A 1 80 ? 23.987 0.540 -6.413 1.00 59.53 80 ARG A CA 1
ATOM 614 C C . ARG A 1 80 ? 24.763 0.210 -7.693 1.00 59.53 80 ARG A C 1
ATOM 616 O O . ARG A 1 80 ? 25.769 0.848 -7.967 1.00 59.53 80 ARG A O 1
ATOM 623 N N . GLN A 1 81 ? 24.292 -0.759 -8.476 1.00 56.34 81 GLN A N 1
ATOM 624 C CA . GLN A 1 81 ? 24.882 -1.107 -9.773 1.00 56.34 81 GLN A CA 1
ATOM 625 C C . GLN A 1 81 ? 24.431 -0.149 -10.890 1.00 56.34 81 GLN A C 1
ATOM 627 O O . GLN A 1 81 ? 25.103 -0.045 -11.910 1.00 56.34 81 GLN A O 1
ATOM 632 N N . ALA A 1 82 ? 23.305 0.549 -10.706 1.00 53.56 82 ALA A N 1
ATOM 633 C CA . ALA A 1 82 ? 22.719 1.448 -11.696 1.00 53.56 82 ALA A CA 1
ATOM 634 C C . ALA A 1 82 ? 23.234 2.895 -11.597 1.00 53.56 82 ALA A C 1
ATOM 636 O O . ALA A 1 82 ? 23.437 3.529 -12.629 1.00 53.56 82 ALA A O 1
ATOM 637 N N . THR A 1 83 ? 23.497 3.410 -10.389 1.00 55.69 83 THR A N 1
ATOM 638 C CA . THR A 1 83 ? 23.923 4.810 -10.180 1.00 55.69 83 THR A CA 1
ATOM 639 C C . THR A 1 83 ? 25.273 5.131 -10.834 1.00 55.69 83 THR A C 1
ATOM 641 O O . THR A 1 83 ? 25.530 6.277 -11.169 1.00 55.69 83 THR A O 1
ATOM 644 N N . LEU A 1 84 ? 26.120 4.124 -11.064 1.00 53.62 84 LEU A N 1
ATOM 645 C CA . LEU A 1 84 ? 27.433 4.282 -11.702 1.00 53.62 84 LEU A CA 1
ATOM 646 C C . LEU A 1 84 ? 27.386 4.276 -13.242 1.00 53.62 84 LEU A C 1
ATOM 648 O O . LEU A 1 84 ? 28.414 4.511 -13.868 1.00 53.62 84 LEU A O 1
ATOM 652 N N . LYS A 1 85 ? 26.235 3.970 -13.862 1.00 53.31 85 LYS A N 1
ATOM 653 C CA . LYS A 1 85 ? 26.165 3.655 -15.303 1.00 53.31 85 LYS A CA 1
ATOM 654 C C . LYS A 1 85 ? 25.065 4.386 -16.081 1.00 53.31 85 LYS A C 1
ATOM 656 O O . LYS A 1 85 ? 24.977 4.205 -17.289 1.00 53.31 85 LYS A O 1
ATOM 661 N N . ALA A 1 86 ? 24.206 5.167 -15.426 1.00 49.19 86 ALA A N 1
ATOM 662 C CA . ALA A 1 86 ? 23.051 5.774 -16.086 1.00 49.19 86 ALA A CA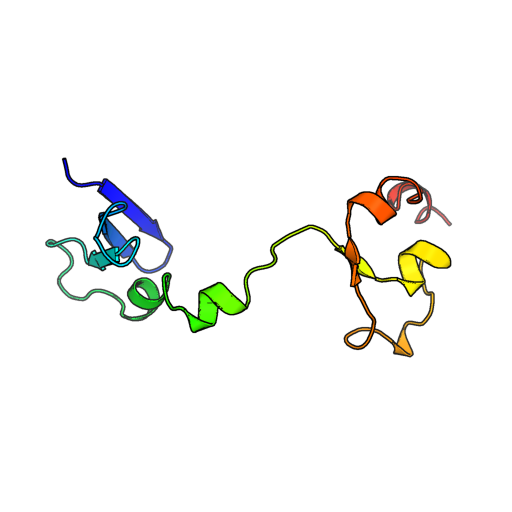 1
ATOM 663 C C . ALA A 1 86 ? 23.379 7.167 -16.666 1.00 49.19 86 ALA A C 1
ATOM 665 O O . ALA A 1 86 ? 23.558 8.104 -15.885 1.00 49.19 86 ALA A O 1
ATOM 666 N N . PRO A 1 87 ? 23.409 7.355 -18.001 1.00 54.19 87 PRO A N 1
ATOM 667 C CA . PRO A 1 87 ? 23.220 8.682 -18.577 1.00 54.19 87 PRO A CA 1
ATOM 668 C C . PRO A 1 87 ? 21.801 9.186 -18.264 1.00 54.19 87 PRO A C 1
ATOM 670 O O . PRO A 1 87 ? 20.875 8.394 -18.065 1.00 54.19 87 PRO A O 1
ATOM 673 N N . SER A 1 88 ? 21.630 10.509 -18.191 1.00 55.44 88 SER A N 1
ATOM 674 C CA . SER A 1 88 ? 20.326 11.133 -17.944 1.00 55.44 88 SER A CA 1
ATOM 675 C C . SER A 1 88 ? 19.318 10.718 -19.028 1.00 55.44 88 SER A C 1
ATOM 677 O O . SER A 1 88 ? 19.537 11.044 -20.196 1.00 55.44 88 SER A O 1
ATOM 679 N N . PRO A 1 89 ? 18.186 10.073 -18.677 1.00 56.12 89 PRO A N 1
ATOM 680 C CA . PRO A 1 89 ? 17.146 9.732 -19.647 1.00 56.12 89 PRO A CA 1
ATOM 681 C C . PRO A 1 89 ? 16.551 10.968 -20.328 1.00 56.12 89 PRO A C 1
ATOM 683 O O . PRO A 1 89 ? 16.108 10.886 -21.466 1.00 56.12 89 PRO A O 1
ATOM 686 N N . LEU A 1 90 ? 16.566 12.116 -19.642 1.00 55.28 90 LEU A N 1
ATOM 687 C CA . LEU A 1 90 ? 16.041 13.382 -20.155 1.00 55.28 90 LEU A CA 1
ATOM 688 C C . LEU A 1 90 ? 16.910 13.979 -21.272 1.00 55.28 90 LEU A C 1
ATOM 690 O O . LEU A 1 90 ? 16.410 14.777 -22.052 1.00 55.28 90 LEU A O 1
ATOM 694 N N . ALA A 1 91 ? 18.181 13.583 -21.384 1.00 53.59 91 ALA A N 1
ATOM 695 C CA . ALA A 1 91 ? 19.067 14.057 -22.448 1.00 53.59 91 ALA A CA 1
ATOM 696 C C . ALA A 1 91 ? 18.908 13.274 -23.766 1.00 53.59 91 ALA A C 1
ATOM 698 O O . ALA A 1 91 ? 19.380 13.727 -24.799 1.00 53.59 91 ALA A O 1
ATOM 699 N N . GLN A 1 92 ? 18.263 12.101 -23.741 1.00 52.75 92 GLN A N 1
ATOM 700 C CA . GLN A 1 92 ? 18.226 11.164 -24.876 1.00 52.75 92 GLN A CA 1
ATOM 701 C C . GLN A 1 92 ? 16.882 11.132 -25.621 1.00 52.75 92 GLN A C 1
ATOM 703 O O . GLN A 1 92 ? 16.695 10.287 -26.488 1.00 52.75 92 GLN A O 1
ATOM 708 N N . VAL A 1 93 ? 15.941 12.014 -25.272 1.00 52.62 93 VAL A N 1
ATOM 709 C CA . VAL A 1 93 ? 14.624 12.143 -25.933 1.00 52.62 93 VAL A CA 1
ATOM 710 C C . VAL A 1 93 ? 14.570 13.330 -26.907 1.00 52.62 93 VAL A C 1
ATOM 712 O O . VAL A 1 93 ? 13.495 13.683 -27.377 1.00 52.62 93 VAL A O 1
ATOM 715 N N . ALA A 1 94 ? 15.714 13.968 -27.169 1.00 41.69 94 ALA A N 1
ATOM 716 C CA . ALA A 1 94 ? 15.828 15.195 -27.956 1.00 41.69 94 ALA A CA 1
ATOM 717 C C . ALA A 1 94 ? 16.174 14.975 -29.444 1.00 41.69 94 ALA A C 1
ATOM 719 O O . ALA A 1 94 ? 16.571 15.930 -30.104 1.00 41.69 94 ALA A O 1
ATOM 720 N N . GLU A 1 95 ? 16.011 13.764 -29.981 1.00 38.09 95 GLU A N 1
ATOM 721 C CA . GLU A 1 95 ? 16.163 13.493 -31.420 1.00 38.09 95 GLU A CA 1
ATOM 722 C C . GLU A 1 95 ? 15.138 12.464 -31.906 1.00 38.09 95 GLU A C 1
ATOM 724 O O . GLU A 1 95 ? 14.958 11.436 -31.207 1.00 38.09 95 GLU A O 1
#

Foldseek 3Di:
DWDWDDDPQAIWTWDQDPPVGIAIDHDPPDPDGDPVVRCPVPPVVVVPDDPADWDFPQCQVPNPPGPPVCVVPGDTDGVVVRVVGDDDPVVVVPD

Organism: NCBI:txid34017